Protein AF-A0A830CXT1-F1 (afdb_monomer_lite)

Organism: NCBI:txid374723

InterPro domains:
  IPR006045 Cupin 1 [PF00190] (1-70)
  IPR011051 RmlC-like cupin domain superfamily [SSF51182] (2-86)
  IPR014710 RmlC-like jelly roll fold [G3DSA:2.60.120.10] (1-92)
  IPR050253 Seed Storage and Functional Proteins [PTHR31189] (2-88)

Secondary structure (DSSP, 8-state):
------TT------TT--------SSS--------S--S-----BSSSTTBHHHHS-SHHHHHHHTS-HHHHHHHHHT---SSS---TTTSPPP----------------------

pLDDT: mean 80.32, std 21.46, range [29.56, 97.88]

Foldseek 3Di:
DDDDDDPPDDDDDDPPRDDDDADAPVDDDDDDDDDPDPDDDDDAACAEPRHVLVVVQDDVVCVVVVHDSVVSCCVRVVHHHHDDGDCPVPHDDDDPDDPDDDPDDDDDDDDPPDDD

Radius of gyration: 18.98 Å; chains: 1; bounding box: 41×32×54 Å

Structure (mmCIF, N/CA/C/O backbone):
data_AF-A0A830CXT1-F1
#
_entry.id   AF-A0A830CXT1-F1
#
loop_
_atom_site.group_PDB
_atom_site.id
_atom_site.type_symbol
_atom_site.label_atom_id
_atom_site.label_alt_id
_atom_site.label_comp_id
_atom_site.label_asym_id
_atom_site.label_entity_id
_atom_site.label_seq_id
_atom_site.pdbx_PDB_ins_code
_atom_site.Cartn_x
_atom_site.Cartn_y
_atom_site.Cartn_z
_atom_site.occupancy
_atom_site.B_iso_or_equiv
_atom_site.auth_seq_id
_atom_site.auth_comp_id
_atom_site.auth_asym_id
_atom_site.auth_atom_id
_atom_site.pdbx_PDB_model_num
ATOM 1 N N . MET A 1 1 ? 0.409 -15.448 -4.219 1.00 65.00 1 MET A N 1
ATOM 2 C CA . MET A 1 1 ? 1.293 -15.858 -5.330 1.00 65.00 1 MET A CA 1
ATOM 3 C C . MET A 1 1 ? 2.288 -14.736 -5.515 1.00 65.00 1 MET A C 1
ATOM 5 O O . MET A 1 1 ? 1.851 -13.595 -5.573 1.00 65.00 1 MET A O 1
ATOM 9 N N . ASN A 1 2 ? 3.579 -15.049 -5.545 1.00 83.94 2 ASN A N 1
ATOM 10 C CA . ASN A 1 2 ? 4.638 -14.057 -5.713 1.00 83.94 2 ASN A CA 1
ATOM 11 C C . ASN A 1 2 ? 5.343 -14.360 -7.034 1.00 83.94 2 ASN A C 1
ATOM 13 O O . ASN A 1 2 ? 5.578 -15.530 -7.332 1.00 83.94 2 ASN A O 1
ATOM 17 N N . ALA A 1 3 ? 5.661 -13.325 -7.803 1.00 88.06 3 ALA A N 1
ATOM 18 C CA . ALA A 1 3 ? 6.407 -13.447 -9.046 1.00 88.06 3 ALA A CA 1
ATOM 19 C C . ALA A 1 3 ? 7.535 -12.417 -9.047 1.00 88.06 3 ALA A C 1
ATOM 21 O O . ALA A 1 3 ? 7.324 -11.262 -8.674 1.00 88.06 3 ALA A O 1
ATOM 22 N N . LYS A 1 4 ? 8.728 -12.850 -9.454 1.00 90.19 4 LYS A N 1
ATOM 23 C CA . LYS A 1 4 ? 9.808 -11.943 -9.836 1.00 90.19 4 LYS A CA 1
ATOM 24 C C . LYS A 1 4 ? 9.599 -11.613 -11.307 1.00 90.19 4 LYS A C 1
ATOM 26 O O . LYS A 1 4 ? 9.319 -12.522 -12.076 1.00 90.19 4 LYS A O 1
ATOM 31 N N . VAL A 1 5 ? 9.692 -10.334 -11.650 1.00 90.56 5 VAL A N 1
ATOM 32 C CA . VAL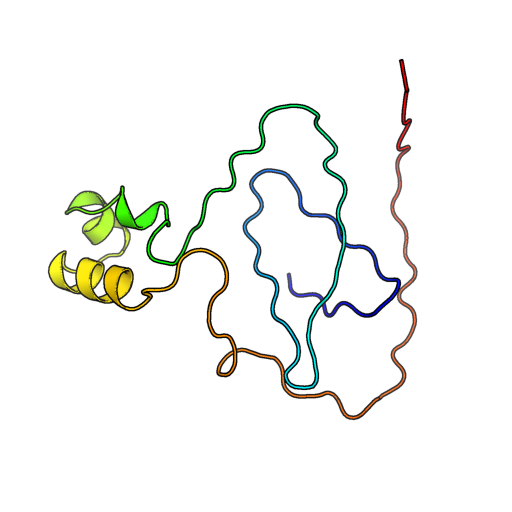 A 1 5 ? 9.500 -9.853 -13.019 1.00 90.56 5 VAL A CA 1
ATOM 33 C C . VAL A 1 5 ? 10.796 -9.211 -13.490 1.00 90.56 5 VAL A C 1
ATOM 35 O O . VAL A 1 5 ? 11.387 -8.412 -12.759 1.00 90.56 5 VAL A O 1
ATOM 38 N N . THR A 1 6 ? 11.236 -9.561 -14.692 1.00 91.31 6 THR A N 1
ATOM 39 C CA . THR A 1 6 ? 12.378 -8.940 -15.377 1.00 91.31 6 THR A CA 1
ATOM 40 C C . THR A 1 6 ? 11.952 -8.258 -16.675 1.00 91.31 6 THR A C 1
ATOM 42 O O . THR A 1 6 ? 10.820 -8.403 -17.132 1.00 91.31 6 THR A O 1
ATOM 45 N N . GLU A 1 7 ? 12.860 -7.493 -17.278 1.00 93.06 7 GLU A N 1
ATOM 46 C CA . GLU A 1 7 ? 12.616 -6.845 -18.567 1.00 93.06 7 GLU A CA 1
ATOM 47 C C . GLU A 1 7 ? 12.147 -7.856 -19.630 1.00 93.06 7 GLU A C 1
ATOM 49 O O . GLU A 1 7 ? 12.695 -8.951 -19.758 1.00 93.06 7 GLU A O 1
ATOM 54 N N . GLY A 1 8 ? 11.110 -7.482 -20.384 1.00 94.19 8 GLY A N 1
ATOM 55 C CA . GLY A 1 8 ? 10.505 -8.317 -21.426 1.00 94.19 8 GLY A CA 1
ATOM 56 C C . GLY A 1 8 ? 9.435 -9.296 -20.931 1.00 94.19 8 GLY A C 1
ATOM 57 O O . GLY A 1 8 ? 8.741 -9.891 -21.757 1.00 94.19 8 GLY A O 1
ATOM 58 N N . GLU A 1 9 ? 9.255 -9.452 -19.619 1.00 94.00 9 GLU A N 1
ATOM 59 C CA . GLU A 1 9 ? 8.192 -10.291 -19.067 1.00 94.00 9 GLU A CA 1
ATOM 60 C C . GLU A 1 9 ? 6.851 -9.555 -18.971 1.00 94.00 9 GLU A C 1
ATOM 62 O O . GLU A 1 9 ? 6.774 -8.339 -18.796 1.00 94.00 9 GLU A O 1
ATOM 67 N N . VAL A 1 10 ? 5.768 -10.328 -19.069 1.00 93.69 10 VAL A N 1
ATOM 68 C CA . VAL A 1 10 ? 4.391 -9.831 -19.013 1.00 93.69 10 VAL A CA 1
ATOM 69 C C . VAL A 1 10 ? 3.669 -10.503 -17.856 1.00 93.69 10 VAL A C 1
ATOM 71 O O . VAL A 1 10 ? 3.721 -11.721 -17.700 1.00 93.69 10 VAL A O 1
ATOM 74 N N . PHE A 1 11 ? 2.945 -9.711 -17.073 1.00 91.88 11 PHE A N 1
ATOM 75 C CA . PHE A 1 11 ? 2.059 -10.198 -16.022 1.00 91.88 11 PHE A CA 1
ATOM 76 C C . PHE A 1 11 ? 0.660 -9.612 -16.205 1.00 91.88 11 PHE A C 1
ATOM 78 O O . PHE A 1 11 ? 0.479 -8.527 -16.759 1.00 91.88 11 PHE A O 1
ATOM 85 N N . TRP A 1 12 ? -0.345 -10.344 -15.732 1.00 91.19 12 TRP A N 1
ATOM 86 C CA . TRP A 1 12 ? -1.744 -9.944 -15.807 1.00 91.19 12 TRP A CA 1
ATOM 87 C C . TRP A 1 12 ? -2.346 -9.864 -14.409 1.00 91.19 12 TRP A C 1
ATOM 89 O O . TRP A 1 12 ? -2.148 -10.752 -13.581 1.00 91.19 12 TRP A O 1
ATOM 99 N N . ILE A 1 13 ? -3.092 -8.791 -14.160 1.00 90.31 13 ILE A N 1
ATOM 100 C CA . ILE A 1 13 ? -3.792 -8.555 -12.901 1.00 90.31 13 ILE A CA 1
ATOM 101 C C . ILE A 1 13 ? -5.297 -8.627 -13.175 1.00 90.31 13 ILE A C 1
ATOM 103 O O . ILE A 1 13 ? -5.836 -7.759 -13.872 1.00 90.31 13 ILE A O 1
ATOM 107 N N . PRO A 1 14 ? -5.999 -9.638 -12.637 1.00 89.31 14 PRO A N 1
ATOM 108 C CA . PRO A 1 14 ? -7.446 -9.720 -12.749 1.00 89.31 14 PRO A CA 1
ATOM 109 C C . PRO A 1 14 ? -8.152 -8.570 -12.022 1.00 89.31 14 PRO A C 1
ATOM 111 O O . PRO A 1 14 ? -7.649 -7.990 -11.057 1.00 89.31 14 PRO A O 1
ATOM 114 N N . ARG A 1 15 ? -9.381 -8.266 -12.449 1.00 87.44 15 ARG A N 1
ATOM 115 C CA . ARG A 1 15 ? -10.227 -7.274 -11.775 1.00 87.44 15 ARG A CA 1
ATOM 116 C C . ARG A 1 15 ? -10.470 -7.687 -10.317 1.00 87.44 15 ARG A C 1
ATOM 118 O O . ARG A 1 15 ? -10.818 -8.832 -10.056 1.00 87.44 15 ARG A O 1
ATOM 125 N N . TYR A 1 16 ? -10.343 -6.725 -9.400 1.00 88.31 16 TYR A N 1
ATOM 126 C CA . TYR A 1 16 ? -10.493 -6.909 -7.947 1.00 88.31 16 TYR A CA 1
ATOM 127 C C . TYR A 1 16 ? -9.474 -7.849 -7.295 1.00 88.31 16 TYR A C 1
ATOM 129 O O . TYR A 1 16 ? -9.675 -8.280 -6.163 1.00 88.31 16 TYR A O 1
ATOM 137 N N . PHE A 1 17 ? -8.362 -8.131 -7.973 1.00 91.38 17 PHE A N 1
ATOM 138 C CA . PHE A 1 17 ? -7.254 -8.852 -7.371 1.00 91.38 17 PHE A CA 1
ATOM 139 C C . PHE A 1 17 ? -6.308 -7.865 -6.667 1.00 91.38 17 PHE A C 1
ATOM 141 O O . PHE A 1 17 ? -5.741 -7.004 -7.343 1.00 91.38 17 PHE A O 1
ATOM 148 N N . PRO A 1 18 ? -6.131 -7.936 -5.335 1.00 93.38 18 PRO A N 1
ATOM 149 C CA . PRO A 1 18 ? -5.189 -7.072 -4.637 1.00 93.38 18 PRO A CA 1
ATOM 150 C C . PRO A 1 18 ? -3.753 -7.472 -4.985 1.00 93.38 18 PRO A C 1
ATOM 152 O O . PRO A 1 18 ? -3.397 -8.649 -4.967 1.00 93.38 18 PRO A O 1
ATOM 155 N N . PHE A 1 19 ? -2.916 -6.486 -5.285 1.00 92.69 19 PHE A N 1
ATOM 156 C CA . PHE A 1 19 ? -1.513 -6.698 -5.623 1.00 92.69 19 PHE A CA 1
ATOM 157 C C . PHE A 1 19 ? -0.667 -5.517 -5.144 1.00 92.69 19 PHE A C 1
ATOM 159 O O . PHE A 1 19 ? -1.179 -4.426 -4.892 1.00 92.69 19 PHE A O 1
ATOM 166 N N . CYS A 1 20 ? 0.639 -5.736 -5.039 1.00 92.44 20 CYS A N 1
ATOM 167 C CA . CYS A 1 20 ? 1.631 -4.683 -4.884 1.00 92.44 20 CYS A CA 1
ATOM 168 C C . CYS A 1 20 ? 2.811 -4.970 -5.814 1.00 92.44 20 CYS A C 1
ATOM 170 O O . CYS A 1 20 ? 3.080 -6.118 -6.168 1.00 92.44 20 CYS A O 1
ATOM 172 N N . GLN A 1 21 ? 3.494 -3.912 -6.232 1.00 92.19 21 GLN A N 1
ATOM 173 C CA . GLN A 1 21 ? 4.686 -3.992 -7.067 1.00 92.19 21 GLN A CA 1
ATOM 174 C C . GLN A 1 21 ? 5.831 -3.380 -6.277 1.00 92.19 21 GLN A C 1
ATOM 176 O O . GLN A 1 21 ? 5.708 -2.269 -5.761 1.00 92.19 21 GLN A O 1
ATOM 181 N N . ILE A 1 22 ? 6.923 -4.125 -6.141 1.00 92.75 22 ILE A N 1
ATOM 182 C CA . ILE A 1 22 ? 8.059 -3.731 -5.316 1.00 92.75 22 ILE A CA 1
ATOM 183 C C . ILE A 1 22 ? 9.278 -3.647 -6.221 1.00 92.75 22 ILE A C 1
ATOM 185 O O . ILE A 1 22 ? 9.676 -4.643 -6.823 1.00 92.75 22 ILE A O 1
ATOM 189 N N . ALA A 1 23 ? 9.859 -2.453 -6.317 1.00 91.38 23 ALA A N 1
ATOM 190 C CA . ALA A 1 23 ? 11.104 -2.256 -7.042 1.00 91.38 23 ALA A CA 1
ATOM 191 C C . ALA A 1 23 ? 12.276 -2.945 -6.327 1.00 91.38 23 ALA A C 1
ATOM 193 O O . ALA A 1 23 ? 12.309 -3.032 -5.095 1.00 91.38 23 ALA A O 1
ATOM 194 N N . SER A 1 24 ? 13.249 -3.405 -7.117 1.00 89.75 24 SER A N 1
ATOM 195 C CA . SER A 1 24 ? 14.539 -3.876 -6.602 1.00 89.75 24 SER A CA 1
ATOM 196 C C . SER A 1 24 ? 15.283 -2.760 -5.863 1.00 89.75 24 SER A C 1
ATOM 198 O O . SER A 1 24 ? 15.011 -1.576 -6.071 1.00 89.75 24 SER A O 1
ATOM 200 N N . ARG A 1 25 ? 16.281 -3.116 -5.049 1.00 87.12 25 ARG A N 1
ATOM 201 C CA . ARG A 1 25 ? 17.174 -2.115 -4.441 1.00 87.12 25 ARG A CA 1
ATOM 202 C C . ARG A 1 25 ? 18.199 -1.558 -5.429 1.00 87.12 25 ARG A C 1
ATOM 204 O O . ARG A 1 25 ? 18.745 -0.485 -5.193 1.00 87.12 25 ARG A O 1
ATOM 211 N N . THR A 1 26 ? 18.445 -2.272 -6.525 1.00 85.94 26 THR A N 1
ATOM 212 C CA . THR A 1 26 ? 19.470 -1.942 -7.523 1.00 85.94 26 THR A CA 1
ATOM 213 C C . THR A 1 26 ? 19.036 -0.902 -8.549 1.00 85.94 26 THR A C 1
ATOM 215 O O . THR A 1 26 ? 19.885 -0.371 -9.261 1.00 85.94 26 THR A O 1
ATOM 218 N N . GLY A 1 27 ? 17.741 -0.599 -8.651 1.00 86.44 27 GLY A N 1
ATOM 219 C CA . GLY A 1 27 ? 17.253 0.355 -9.639 1.00 86.44 27 GLY A CA 1
ATOM 220 C C . GLY A 1 27 ? 15.733 0.512 -9.666 1.00 86.44 27 GLY A C 1
ATOM 221 O O . GLY A 1 27 ? 15.016 -0.253 -9.008 1.00 86.44 27 GLY A O 1
ATOM 222 N N . PRO A 1 28 ? 15.240 1.510 -10.423 1.00 89.62 28 PRO A N 1
ATOM 223 C CA . PRO A 1 28 ? 13.813 1.743 -10.602 1.00 89.62 28 PRO A CA 1
ATOM 224 C C . PRO A 1 28 ? 13.139 0.560 -11.307 1.00 89.62 28 PRO A C 1
ATOM 226 O O . PRO A 1 28 ? 13.759 -0.160 -12.086 1.00 89.62 28 PRO A O 1
ATOM 229 N N . PHE A 1 29 ? 11.848 0.371 -11.032 1.00 90.69 29 PHE A N 1
ATOM 230 C CA . PHE A 1 29 ? 11.014 -0.604 -11.729 1.00 90.69 29 PHE A CA 1
ATOM 231 C C . PHE A 1 29 ? 10.104 0.119 -12.721 1.00 90.69 29 PHE A C 1
ATOM 233 O O . PHE A 1 29 ? 9.160 0.801 -12.320 1.00 90.69 29 PHE A O 1
ATOM 240 N N . GLU A 1 30 ? 10.410 -0.020 -14.008 1.00 93.06 30 GLU A N 1
ATOM 241 C CA . GLU A 1 30 ? 9.703 0.641 -15.103 1.00 93.06 30 GLU A CA 1
ATOM 242 C C . GLU A 1 30 ? 8.840 -0.365 -15.865 1.00 93.06 30 GLU A C 1
ATOM 244 O O . GLU A 1 30 ? 9.291 -1.451 -16.228 1.00 93.06 30 GLU A O 1
ATOM 249 N N . PHE A 1 31 ? 7.579 -0.010 -16.104 1.00 93.44 31 PHE A N 1
ATOM 250 C CA . PHE A 1 31 ? 6.649 -0.824 -16.875 1.00 93.44 31 PHE A CA 1
ATOM 251 C C . PHE A 1 31 ? 5.589 0.056 -17.540 1.00 93.44 31 PHE A C 1
ATOM 253 O O . PHE A 1 31 ? 5.334 1.188 -17.126 1.00 93.44 31 PHE A O 1
ATOM 260 N N . PHE A 1 32 ? 4.927 -0.495 -18.551 1.00 94.06 32 PHE A N 1
ATOM 261 C CA . PHE A 1 32 ? 3.711 0.059 -19.132 1.00 94.06 32 PHE A CA 1
ATOM 262 C C . PHE A 1 32 ? 2.635 -1.023 -19.140 1.00 94.06 32 PHE A C 1
ATOM 264 O O . PHE A 1 32 ? 2.931 -2.217 -19.111 1.00 94.06 32 PHE A O 1
ATOM 271 N N . GLY A 1 33 ? 1.373 -0.612 -19.133 1.00 90.44 33 GLY A N 1
ATOM 272 C CA . GLY A 1 33 ? 0.254 -1.537 -19.032 1.00 90.44 33 GLY A CA 1
ATOM 273 C C . GLY A 1 33 ? -0.877 -1.157 -19.965 1.00 90.44 33 GLY A C 1
ATOM 274 O O . GLY A 1 33 ? -1.090 0.016 -20.271 1.00 90.44 33 GLY A O 1
ATOM 275 N N . PHE A 1 34 ? -1.633 -2.169 -20.368 1.00 90.19 34 PHE A N 1
ATOM 276 C CA . PHE A 1 34 ? -2.885 -2.007 -21.091 1.00 90.19 34 PHE A CA 1
ATOM 277 C C . PHE A 1 34 ? -4.041 -2.364 -20.165 1.00 90.19 34 PHE A C 1
ATOM 279 O O . PHE A 1 34 ? -3.956 -3.303 -19.374 1.00 90.19 34 PHE A O 1
ATOM 286 N N . THR A 1 35 ? -5.141 -1.625 -20.275 1.00 86.50 35 THR A N 1
ATOM 287 C CA . THR A 1 35 ? -6.392 -1.989 -19.606 1.00 86.50 35 THR A CA 1
ATOM 288 C C . THR A 1 35 ? -7.324 -2.620 -20.632 1.00 86.50 35 THR A C 1
ATOM 290 O O . THR A 1 35 ? 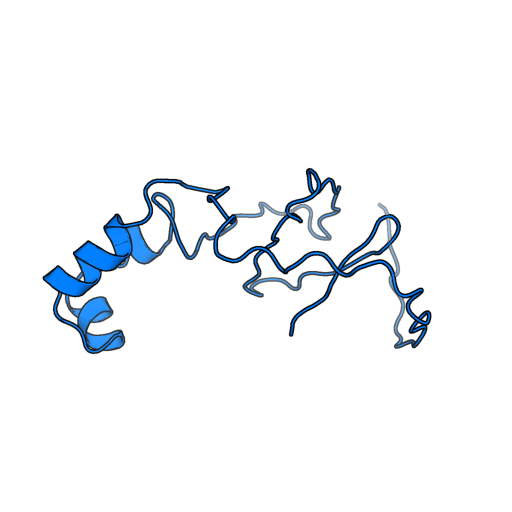-7.493 -2.098 -21.728 1.00 86.50 35 THR A O 1
ATOM 293 N N . THR A 1 36 ? -7.924 -3.761 -20.294 1.00 83.62 36 THR A N 1
ATOM 294 C CA . THR A 1 36 ? -8.816 -4.507 -21.202 1.00 83.62 36 THR A CA 1
ATOM 295 C C . THR A 1 36 ? -10.238 -3.937 -21.259 1.00 83.62 36 THR A C 1
ATOM 297 O O . THR A 1 36 ? -11.094 -4.465 -21.959 1.00 83.62 36 THR A O 1
ATOM 300 N N . SER A 1 37 ? -10.522 -2.866 -20.514 1.00 76.06 37 SER A N 1
ATOM 301 C CA . SER A 1 37 ? -11.827 -2.209 -20.462 1.00 76.06 37 SER A CA 1
ATOM 302 C C . SER A 1 37 ? -11.653 -0.703 -20.612 1.00 76.06 37 SER A C 1
ATOM 304 O O . SER A 1 37 ? -10.959 -0.089 -19.810 1.00 76.06 37 SER A O 1
ATOM 306 N N . ALA A 1 38 ? -12.391 -0.102 -21.548 1.00 66.31 38 ALA A N 1
ATOM 307 C CA . ALA A 1 38 ? -12.462 1.350 -21.735 1.00 66.31 38 ALA A CA 1
ATOM 308 C C . ALA A 1 38 ? -13.312 2.079 -20.669 1.00 66.31 38 ALA A C 1
ATOM 310 O O . ALA A 1 38 ? -13.465 3.298 -20.709 1.00 66.31 38 ALA A O 1
ATOM 311 N N . ARG A 1 39 ? -13.914 1.349 -19.718 1.00 76.88 39 ARG A N 1
ATOM 312 C CA . ARG A 1 39 ? -14.684 1.950 -18.616 1.00 76.88 39 ARG A CA 1
ATOM 313 C C . ARG A 1 39 ? -13.762 2.576 -17.573 1.00 76.88 39 ARG A C 1
ATOM 315 O O . ARG A 1 39 ? -12.650 2.107 -17.359 1.00 76.88 39 ARG A O 1
ATOM 322 N N . ASN A 1 40 ? -14.293 3.563 -16.850 1.00 78.19 40 ASN A N 1
ATOM 323 C CA . ASN A 1 40 ? -13.602 4.226 -15.746 1.00 78.19 40 ASN A CA 1
ATOM 324 C C . ASN A 1 40 ? -13.040 3.218 -14.735 1.00 78.19 40 ASN A C 1
ATOM 326 O O . ASN A 1 40 ? -13.787 2.601 -13.970 1.00 78.19 40 ASN A O 1
ATOM 330 N N . ASN A 1 41 ? -11.715 3.098 -14.714 1.00 80.94 41 ASN A N 1
ATOM 331 C CA . ASN A 1 41 ? -10.995 2.361 -13.692 1.00 80.94 41 ASN A CA 1
ATOM 332 C C . ASN A 1 41 ? -10.871 3.239 -12.439 1.00 80.94 41 ASN A C 1
ATOM 334 O O . ASN A 1 41 ? -10.404 4.374 -12.514 1.00 80.94 41 ASN A O 1
ATOM 338 N N . ARG A 1 42 ? -11.316 2.728 -11.290 1.00 86.06 42 ARG A N 1
ATOM 339 C CA . ARG A 1 42 ? -11.246 3.417 -9.994 1.00 86.06 42 ARG A CA 1
ATOM 340 C C . ARG A 1 42 ? -10.402 2.564 -9.049 1.00 86.06 42 ARG A C 1
ATOM 342 O O . ARG A 1 42 ? -10.975 1.712 -8.367 1.00 86.06 42 ARG A O 1
ATOM 349 N N . PRO A 1 43 ? -9.065 2.716 -9.054 1.00 88.44 43 PRO A N 1
ATOM 350 C CA . PRO A 1 43 ? -8.209 1.929 -8.179 1.00 88.44 43 PRO A CA 1
ATOM 351 C C . PRO A 1 43 ? -8.573 2.191 -6.716 1.00 88.44 43 PRO A C 1
ATOM 353 O O . PRO A 1 43 ? -8.827 3.326 -6.318 1.00 88.44 43 PRO A O 1
ATOM 356 N N . GLN A 1 44 ? -8.619 1.119 -5.930 1.00 92.75 44 GLN A N 1
ATOM 357 C CA . GLN A 1 44 ? -8.865 1.167 -4.495 1.00 92.75 44 GLN A CA 1
ATOM 358 C C . GLN A 1 44 ? -7.569 0.809 -3.780 1.00 92.75 44 GLN A C 1
ATOM 360 O O . GLN 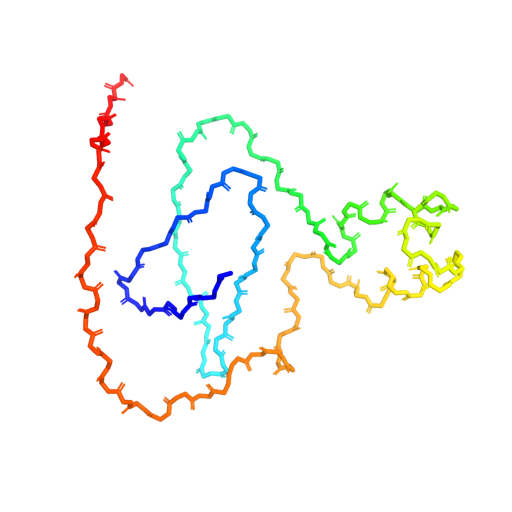A 1 44 ? -7.039 -0.286 -3.964 1.00 92.75 44 GLN A O 1
ATOM 365 N N . PHE A 1 45 ? -7.056 1.736 -2.977 1.00 94.69 45 PHE A N 1
ATOM 366 C CA . PHE A 1 45 ? -5.852 1.503 -2.191 1.00 94.69 45 PHE A CA 1
ATOM 367 C C . PHE A 1 45 ? -6.218 0.860 -0.855 1.00 94.69 45 PHE A C 1
ATOM 369 O O . PHE A 1 45 ? -7.184 1.258 -0.204 1.00 94.69 45 PHE A O 1
ATOM 376 N N . LEU A 1 46 ? -5.444 -0.144 -0.445 1.00 94.06 46 LEU A N 1
ATOM 377 C CA . LEU A 1 46 ? -5.650 -0.865 0.817 1.00 94.06 46 LEU A CA 1
ATOM 378 C C . LEU A 1 46 ? -4.750 -0.357 1.949 1.00 94.06 46 LEU A C 1
ATOM 380 O O . LEU A 1 46 ? -4.923 -0.756 3.092 1.00 94.06 46 LEU A O 1
ATOM 384 N N . VAL A 1 47 ? -3.795 0.519 1.641 1.00 94.12 47 VAL A N 1
ATOM 385 C CA . VAL A 1 47 ? -2.836 1.089 2.591 1.00 94.12 47 VAL A CA 1
ATOM 386 C C . VAL A 1 47 ? -2.475 2.516 2.168 1.00 94.12 47 VAL A C 1
ATOM 388 O O . VAL A 1 47 ? -2.605 2.858 0.992 1.00 94.12 47 VAL A O 1
ATOM 391 N N . GLY A 1 48 ? -2.065 3.345 3.127 1.00 94.62 48 GLY A N 1
ATOM 392 C CA . GLY A 1 48 ? -1.707 4.744 2.910 1.00 94.62 48 GLY A CA 1
ATOM 393 C C . GLY A 1 48 ? -2.836 5.732 3.184 1.00 94.62 48 GLY A C 1
ATOM 394 O O . GLY A 1 48 ? -3.981 5.354 3.459 1.00 94.62 48 GLY A O 1
ATOM 395 N N . ALA A 1 49 ? -2.509 7.020 3.095 1.00 94.25 49 ALA A N 1
ATOM 396 C CA . ALA A 1 49 ? -3.408 8.116 3.465 1.00 94.25 49 ALA A CA 1
ATOM 397 C C . ALA A 1 49 ? -4.646 8.261 2.551 1.00 94.25 49 ALA A C 1
ATOM 399 O O . ALA A 1 49 ? -5.601 8.932 2.925 1.00 94.25 49 ALA A O 1
ATOM 400 N N . ASN A 1 50 ? -4.665 7.607 1.381 1.00 93.50 50 ASN A N 1
ATOM 401 C CA . ASN A 1 50 ? -5.826 7.547 0.476 1.00 93.50 50 ASN A CA 1
ATOM 402 C C . ASN A 1 50 ? -6.445 6.134 0.394 1.00 93.50 50 ASN A C 1
ATOM 404 O O . ASN A 1 50 ? -7.067 5.769 -0.606 1.00 93.50 50 ASN A O 1
ATOM 408 N N . SER A 1 51 ? -6.212 5.292 1.404 1.00 94.81 51 SER A N 1
ATOM 409 C CA . SER A 1 51 ? -6.759 3.934 1.433 1.00 94.81 51 SER A CA 1
ATOM 410 C C . SER A 1 51 ? -8.229 3.889 1.835 1.00 94.81 51 SER A C 1
ATOM 412 O O . SER A 1 51 ? -8.720 4.758 2.549 1.00 94.81 51 SER A O 1
ATOM 414 N N . LEU A 1 52 ? -8.927 2.818 1.453 1.00 94.31 52 LEU A N 1
ATOM 415 C CA . LEU A 1 52 ? -10.285 2.542 1.938 1.00 94.31 52 LEU A CA 1
ATOM 416 C C . LEU A 1 52 ? -10.348 2.396 3.464 1.00 94.31 52 LEU A C 1
ATOM 418 O O . LEU A 1 52 ? -11.382 2.657 4.067 1.00 94.31 52 LEU A O 1
ATOM 422 N N . LEU A 1 53 ? -9.244 2.020 4.111 1.00 93.62 53 LEU A N 1
ATOM 423 C CA . LEU A 1 53 ? -9.193 1.909 5.569 1.00 93.62 53 LEU A CA 1
ATOM 424 C C . LEU A 1 53 ? -9.406 3.266 6.250 1.00 93.62 53 LEU A C 1
ATOM 426 O O . LEU A 1 53 ? -10.004 3.322 7.318 1.00 93.62 53 LEU A O 1
ATOM 430 N N . GLN A 1 54 ? -8.993 4.359 5.602 1.00 94.75 54 GLN A N 1
ATOM 431 C CA . GLN A 1 54 ? -9.218 5.722 6.086 1.00 94.75 54 GLN A CA 1
ATOM 432 C C . GLN A 1 54 ? -10.709 6.084 6.135 1.00 94.75 54 GLN A C 1
ATOM 434 O O . GLN A 1 54 ? -11.127 6.831 7.017 1.00 94.75 54 GLN A O 1
ATOM 439 N N . THR A 1 55 ? -11.515 5.550 5.211 1.00 93.38 55 THR A N 1
ATOM 440 C CA . THR A 1 55 ? -12.964 5.804 5.147 1.00 93.38 55 THR A CA 1
ATOM 441 C C . THR A 1 55 ? -13.784 4.789 5.937 1.00 93.38 55 THR A C 1
ATOM 443 O O . THR A 1 55 ? -14.911 5.085 6.318 1.00 93.38 55 THR A O 1
ATOM 446 N N . MET A 1 56 ? -13.222 3.610 6.203 1.00 92.00 56 MET A N 1
ATOM 447 C CA . MET A 1 56 ? -13.846 2.527 6.965 1.00 92.00 56 MET A CA 1
ATOM 448 C C . MET A 1 56 ? -13.445 2.527 8.448 1.00 92.00 56 MET A C 1
ATOM 450 O O . MET A 1 56 ? -13.486 1.486 9.094 1.00 92.00 56 MET A O 1
ATOM 454 N N . ARG A 1 57 ? -13.014 3.664 9.000 1.00 90.31 57 ARG A N 1
ATOM 455 C CA . ARG A 1 57 ? -12.695 3.772 10.432 1.00 90.31 57 ARG A CA 1
ATOM 456 C C . ARG A 1 57 ? -13.939 3.554 11.294 1.00 90.31 57 ARG A C 1
ATOM 458 O O . ARG A 1 57 ? -15.056 3.806 10.850 1.00 90.31 57 ARG A O 1
ATOM 465 N N . GLY A 1 58 ? -13.714 3.151 12.542 1.00 92.94 58 GLY A N 1
ATOM 466 C CA . GLY A 1 58 ? -14.755 3.051 13.560 1.00 92.94 58 GLY A CA 1
ATOM 467 C C . GLY A 1 58 ? -14.767 1.715 14.306 1.00 92.94 58 GLY A C 1
ATOM 468 O O . GLY A 1 58 ? -13.940 0.831 14.032 1.00 92.94 58 GLY A O 1
ATOM 469 N N . PRO A 1 59 ? -15.715 1.561 15.242 1.00 96.38 59 PRO A N 1
ATOM 470 C CA . PRO A 1 59 ? -15.813 0.397 16.115 1.00 96.38 59 PRO A CA 1
ATOM 471 C C . PRO A 1 59 ? -16.070 -0.902 15.349 1.00 96.38 59 PRO A C 1
ATOM 473 O O . PRO A 1 59 ? -15.556 -1.948 15.741 1.00 96.38 59 PRO A O 1
ATOM 476 N N . GLU A 1 60 ? -16.803 -0.865 14.235 1.00 96.00 60 GLU A N 1
ATOM 477 C CA . GLU A 1 60 ? -17.103 -2.049 13.423 1.00 96.00 60 GLU A CA 1
ATOM 478 C C . GLU A 1 60 ? -15.834 -2.624 12.791 1.00 96.00 60 GLU A C 1
ATOM 480 O O . GLU A 1 60 ? -15.606 -3.834 12.813 1.00 96.00 60 GLU A O 1
ATOM 485 N N . MET A 1 61 ? -14.982 -1.748 12.259 1.00 95.50 61 MET A N 1
ATOM 486 C CA . MET A 1 61 ? -13.712 -2.149 11.666 1.00 95.50 61 MET A CA 1
ATOM 487 C C . MET A 1 61 ? -12.728 -2.600 12.743 1.00 95.50 61 MET A C 1
ATOM 489 O O . MET A 1 61 ? -12.047 -3.608 12.569 1.00 95.50 61 MET A O 1
ATOM 493 N N . ALA A 1 62 ? -12.693 -1.913 13.889 1.00 97.12 62 ALA A N 1
ATOM 494 C CA . ALA A 1 62 ? -11.857 -2.311 15.019 1.00 97.12 62 ALA A CA 1
ATOM 495 C C . ALA A 1 62 ? -12.249 -3.707 15.533 1.00 97.12 62 ALA A C 1
ATOM 497 O O . ALA A 1 62 ? -11.385 -4.568 15.710 1.00 97.12 62 ALA A O 1
ATOM 498 N N . ALA A 1 63 ? -13.553 -3.973 15.649 1.00 97.38 63 ALA A N 1
ATOM 499 C CA . ALA A 1 63 ? -14.090 -5.282 16.002 1.00 97.38 63 ALA A CA 1
ATOM 500 C C . ALA A 1 63 ? -13.753 -6.356 14.956 1.00 97.38 63 ALA A C 1
ATOM 502 O O . ALA A 1 63 ? -13.368 -7.463 15.333 1.00 97.38 63 ALA A O 1
ATOM 503 N N . ALA A 1 64 ? -13.826 -6.037 13.658 1.00 96.06 64 ALA A N 1
ATOM 504 C CA . ALA A 1 64 ? -13.457 -6.964 12.584 1.00 96.06 64 ALA A CA 1
ATOM 505 C C . ALA A 1 64 ? -11.981 -7.397 12.650 1.00 96.06 64 ALA A C 1
ATOM 507 O O . ALA A 1 64 ? -11.663 -8.545 12.339 1.00 96.06 64 ALA A O 1
ATOM 508 N N . PHE A 1 65 ? -11.090 -6.503 13.091 1.00 95.12 65 PHE A N 1
ATOM 509 C CA . PHE A 1 65 ? -9.673 -6.806 13.324 1.00 95.12 65 PHE A CA 1
ATOM 510 C C . PHE A 1 65 ? -9.364 -7.300 14.748 1.00 95.12 65 PHE A C 1
ATOM 512 O O . PHE A 1 65 ? -8.225 -7.679 15.018 1.00 95.12 65 PHE A O 1
ATOM 519 N N . GLY A 1 66 ? -10.345 -7.317 15.657 1.00 97.38 66 GLY A N 1
ATOM 520 C CA . GLY A 1 66 ? -10.161 -7.734 17.049 1.00 97.38 66 GLY A CA 1
ATOM 521 C C . GLY A 1 66 ? -9.245 -6.811 17.862 1.00 97.38 66 GLY A C 1
ATOM 522 O O . GLY A 1 66 ? -8.528 -7.283 18.743 1.00 97.38 66 GLY A O 1
ATOM 523 N N . VAL A 1 67 ? -9.235 -5.510 17.559 1.00 97.44 67 VAL A N 1
ATOM 524 C CA . VAL A 1 67 ? -8.393 -4.496 18.221 1.00 97.44 67 VAL A CA 1
ATOM 525 C C . VAL A 1 67 ? -9.241 -3.364 18.805 1.00 97.44 67 VAL A C 1
ATOM 527 O O . VAL A 1 67 ? -10.417 -3.230 18.477 1.00 97.44 67 VAL A O 1
ATOM 530 N N . SER A 1 68 ? -8.655 -2.531 19.672 1.00 97.88 68 SER A N 1
ATOM 531 C CA . SER A 1 68 ? -9.300 -1.279 20.090 1.00 97.88 68 SER A CA 1
ATOM 532 C C . SER A 1 68 ? -9.324 -0.263 18.945 1.00 97.88 68 SER A C 1
ATOM 534 O O . SER A 1 68 ? -8.477 -0.303 18.050 1.00 97.88 68 SER A O 1
ATOM 536 N N . GLU A 1 69 ? -10.264 0.682 18.990 1.00 97.62 69 GLU A N 1
ATOM 537 C CA . GLU A 1 69 ? -10.342 1.770 18.006 1.00 97.62 69 GLU A CA 1
ATOM 538 C C . GLU A 1 69 ? -9.060 2.610 17.973 1.00 97.62 69 GLU A C 1
ATOM 540 O O . GLU A 1 69 ? -8.543 2.893 16.895 1.00 97.62 69 GLU A O 1
ATOM 545 N N . ASP A 1 70 ? -8.491 2.931 19.139 1.00 97.75 70 ASP A N 1
ATOM 546 C CA . ASP A 1 70 ? -7.221 3.660 19.232 1.00 97.75 70 ASP A CA 1
ATOM 547 C C . ASP A 1 70 ? -6.094 2.907 18.524 1.00 97.75 70 ASP A C 1
ATOM 549 O O . ASP A 1 70 ? -5.355 3.485 17.727 1.00 97.75 70 ASP A O 1
ATOM 553 N N . ARG A 1 71 ? -6.009 1.586 18.735 1.00 97.62 71 ARG A N 1
ATOM 554 C CA . ARG A 1 71 ? -4.992 0.756 18.088 1.00 97.62 71 ARG A CA 1
ATOM 555 C C . ARG A 1 71 ? -5.199 0.670 16.580 1.00 97.62 71 ARG A C 1
ATOM 557 O O . ARG A 1 71 ? -4.224 0.670 15.831 1.00 97.62 71 ARG A O 1
ATOM 564 N N . LEU A 1 72 ? -6.449 0.583 16.130 1.00 97.12 72 LEU A N 1
ATOM 565 C CA . LEU A 1 72 ? -6.767 0.621 14.706 1.00 97.12 72 LEU A CA 1
ATOM 566 C C . LEU A 1 72 ? -6.319 1.953 14.091 1.00 97.12 72 LEU A C 1
ATOM 568 O O . LEU A 1 72 ? -5.661 1.949 13.051 1.00 97.12 72 LEU A O 1
ATOM 572 N N . ASN A 1 73 ? -6.636 3.073 14.744 1.00 96.00 73 ASN A N 1
ATOM 573 C CA . ASN A 1 73 ? -6.263 4.405 14.277 1.00 96.00 73 ASN A CA 1
ATOM 574 C C . ASN A 1 73 ? -4.740 4.559 14.194 1.00 96.00 73 ASN A C 1
ATOM 576 O O . ASN A 1 73 ? -4.237 4.938 13.140 1.00 96.00 73 ASN A O 1
ATOM 580 N N . GLU A 1 74 ? -3.998 4.154 15.230 1.00 96.69 74 GLU A N 1
ATOM 581 C CA . GLU A 1 74 ? -2.527 4.139 15.212 1.00 96.69 74 GLU A CA 1
ATOM 582 C C . GLU A 1 74 ? -1.957 3.397 13.994 1.00 96.69 74 GLU A C 1
ATOM 584 O O . GLU A 1 74 ? -1.025 3.880 13.350 1.00 96.69 74 GLU A O 1
ATOM 589 N N . ILE A 1 75 ? -2.508 2.221 13.670 1.00 95.56 75 ILE A N 1
ATOM 590 C CA . ILE A 1 75 ? -2.040 1.398 12.547 1.00 95.56 75 ILE A CA 1
ATOM 591 C C . ILE A 1 75 ? -2.342 2.077 11.208 1.00 95.56 75 ILE A C 1
ATOM 593 O O . ILE A 1 75 ? -1.470 2.132 10.339 1.00 95.56 75 ILE A O 1
ATOM 597 N N . ILE A 1 76 ? -3.562 2.588 11.031 1.00 95.56 76 ILE A N 1
ATOM 598 C CA . ILE A 1 76 ? -3.982 3.239 9.783 1.00 95.56 76 ILE A CA 1
ATOM 599 C C . ILE A 1 76 ? -3.186 4.536 9.550 1.00 95.56 76 ILE A C 1
ATOM 601 O O . ILE A 1 76 ? -2.814 4.827 8.412 1.00 95.56 76 ILE A O 1
ATOM 605 N N . ASP A 1 77 ? -2.877 5.283 10.614 1.00 95.56 77 ASP A N 1
ATOM 606 C CA . ASP A 1 77 ? -2.160 6.566 10.561 1.00 95.56 77 ASP A CA 1
ATOM 607 C C . ASP A 1 77 ? -0.631 6.437 10.457 1.00 95.56 77 ASP A C 1
ATOM 609 O O . ASP A 1 77 ? 0.066 7.423 10.191 1.00 95.56 77 ASP A O 1
ATOM 613 N N . ALA A 1 78 ? -0.087 5.229 10.624 1.00 95.44 78 ALA A N 1
ATOM 614 C CA . ALA A 1 78 ? 1.353 4.988 10.553 1.00 95.44 78 ALA A CA 1
ATOM 615 C C . ALA A 1 78 ? 1.944 5.204 9.146 1.00 95.44 78 ALA A C 1
ATOM 617 O O . ALA A 1 78 ? 3.124 5.537 9.025 1.00 95.44 78 ALA A O 1
ATOM 618 N N . GLN A 1 79 ? 1.148 5.023 8.087 1.00 95.00 79 GLN A N 1
ATOM 619 C CA . GLN A 1 79 ? 1.573 5.212 6.697 1.00 95.00 79 GLN A CA 1
ATOM 620 C C . GLN A 1 79 ? 1.013 6.527 6.142 1.00 95.00 79 GLN A C 1
ATOM 622 O O . GLN A 1 79 ? -0.192 6.646 5.916 1.00 95.00 79 GLN A O 1
ATOM 627 N N . ARG A 1 80 ? 1.889 7.509 5.901 1.00 93.88 80 ARG A N 1
ATOM 628 C CA . ARG A 1 80 ? 1.493 8.879 5.518 1.00 93.88 80 ARG A CA 1
ATOM 629 C C . ARG A 1 80 ? 1.445 9.079 4.008 1.00 93.88 80 ARG A C 1
ATOM 631 O O . ARG A 1 80 ? 0.734 9.954 3.517 1.00 93.88 80 ARG A O 1
ATOM 638 N N . GLU A 1 81 ? 2.188 8.269 3.273 1.00 94.94 81 GLU A N 1
ATOM 639 C CA . GLU A 1 81 ? 2.224 8.258 1.825 1.00 94.94 81 GLU A CA 1
ATOM 640 C C . GLU A 1 81 ? 0.929 7.645 1.263 1.00 94.94 81 GLU A C 1
ATOM 642 O O . GLU A 1 81 ? 0.194 6.927 1.944 1.00 94.94 81 GLU A O 1
ATOM 647 N N . THR A 1 82 ? 0.594 7.976 0.015 1.00 92.31 82 THR A N 1
ATOM 648 C CA . THR A 1 82 ? -0.718 7.654 -0.570 1.00 92.31 82 THR A CA 1
ATOM 649 C C . THR A 1 82 ? -0.677 6.458 -1.516 1.00 92.31 82 THR A C 1
ATOM 651 O O . THR A 1 82 ? -1.362 5.474 -1.273 1.00 92.31 82 THR A O 1
ATOM 654 N N . THR A 1 83 ? 0.076 6.554 -2.617 1.00 89.31 83 THR A N 1
ATOM 655 C CA . THR A 1 83 ? 0.059 5.570 -3.722 1.00 89.31 83 THR A CA 1
ATOM 656 C C . THR A 1 83 ? 1.365 4.788 -3.832 1.00 89.31 83 THR A C 1
ATOM 658 O O . THR A 1 83 ? 1.343 3.564 -3.909 1.00 89.31 83 THR A O 1
ATOM 661 N N . ILE A 1 84 ? 2.505 5.483 -3.837 1.00 92.50 84 ILE A N 1
ATOM 662 C CA . ILE A 1 84 ? 3.838 4.872 -3.890 1.00 92.50 84 ILE A CA 1
ATOM 663 C C . ILE A 1 84 ? 4.444 5.001 -2.499 1.00 92.50 84 ILE A C 1
ATOM 665 O O . ILE A 1 84 ? 4.556 6.111 -1.981 1.00 92.50 84 ILE A O 1
ATOM 669 N N . LEU A 1 85 ? 4.793 3.865 -1.896 1.00 93.19 85 LEU A N 1
ATOM 670 C CA . LEU A 1 85 ? 5.262 3.789 -0.515 1.00 93.19 85 LEU A CA 1
ATOM 671 C C . LEU A 1 85 ? 6.754 3.425 -0.464 1.00 93.19 85 LEU A C 1
ATOM 673 O O . LEU A 1 85 ? 7.228 2.685 -1.333 1.00 93.19 85 LEU A O 1
ATOM 677 N N . PRO A 1 86 ? 7.496 3.867 0.566 1.00 90.62 86 PRO A N 1
ATOM 678 C CA . PRO A 1 86 ? 8.863 3.413 0.797 1.00 90.62 86 PRO A CA 1
ATOM 679 C C . PRO A 1 86 ? 8.919 1.891 0.994 1.00 90.62 86 PRO A C 1
ATOM 681 O O . PRO A 1 86 ? 8.255 1.345 1.873 1.00 90.62 86 PRO A O 1
ATOM 684 N N . SER A 1 87 ? 9.734 1.197 0.195 1.00 86.19 87 SER A N 1
ATOM 685 C CA . SER A 1 87 ? 9.798 -0.272 0.185 1.00 86.19 87 SER A CA 1
ATOM 686 C C . SER A 1 87 ? 1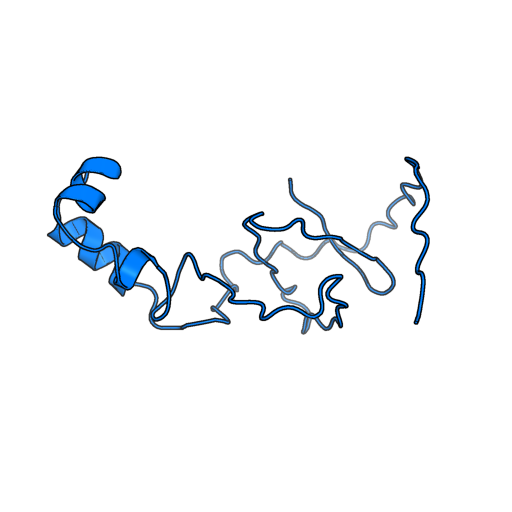1.121 -0.854 0.681 1.00 86.19 87 SER A C 1
ATOM 688 O O . SER A 1 87 ? 11.281 -2.070 0.683 1.00 86.19 87 SER A O 1
ATOM 690 N N . ALA A 1 88 ? 12.080 -0.027 1.114 1.00 75.69 88 ALA A N 1
ATOM 691 C CA . ALA A 1 88 ? 13.448 -0.473 1.400 1.00 75.69 88 ALA A CA 1
ATOM 692 C C . ALA A 1 88 ? 13.506 -1.675 2.359 1.00 75.69 88 ALA A C 1
ATOM 694 O O . ALA A 1 88 ? 14.283 -2.599 2.137 1.00 75.69 88 ALA A O 1
ATOM 695 N N . THR A 1 89 ? 12.648 -1.712 3.379 1.00 77.62 89 THR A N 1
ATOM 696 C CA . THR A 1 89 ? 12.577 -2.795 4.374 1.00 77.62 89 THR A CA 1
ATOM 697 C C . THR A 1 89 ? 11.964 -4.096 3.850 1.00 77.62 89 THR A C 1
ATOM 699 O O . THR A 1 89 ? 12.219 -5.145 4.432 1.00 77.62 89 THR A O 1
ATOM 702 N N . VAL A 1 90 ? 11.190 -4.048 2.762 1.00 80.38 90 VAL A N 1
ATOM 703 C CA . VAL A 1 90 ? 10.451 -5.192 2.190 1.00 80.38 90 VAL A CA 1
ATOM 704 C C . VAL A 1 90 ? 10.915 -5.581 0.784 1.00 80.38 90 VAL A C 1
ATOM 706 O O . VAL A 1 90 ? 10.460 -6.587 0.246 1.00 80.38 90 VAL A O 1
ATOM 709 N N . ALA A 1 91 ? 11.811 -4.796 0.181 1.00 81.88 91 ALA A N 1
ATOM 710 C CA . ALA A 1 91 ? 12.411 -5.109 -1.106 1.00 81.88 91 ALA A CA 1
ATOM 711 C C . ALA A 1 91 ? 13.186 -6.438 -1.021 1.00 81.88 91 ALA A C 1
ATOM 713 O O . ALA A 1 91 ? 13.971 -6.607 -0.078 1.00 81.88 91 ALA A O 1
ATOM 714 N N . PRO A 1 92 ? 12.981 -7.370 -1.976 1.00 72.00 92 PRO A N 1
ATOM 715 C CA . PRO A 1 92 ? 13.718 -8.625 -2.012 1.00 72.00 92 PRO A CA 1
ATOM 716 C C . PRO A 1 92 ? 15.235 -8.384 -2.011 1.00 72.00 92 PRO A C 1
ATOM 718 O O . PRO A 1 92 ? 15.686 -7.390 -2.588 1.00 72.00 92 PRO A O 1
ATOM 721 N N . PRO A 1 93 ? 16.025 -9.264 -1.371 1.00 69.88 93 PRO A N 1
ATOM 722 C CA . PRO A 1 93 ? 17.475 -9.221 -1.495 1.00 69.88 93 PRO A CA 1
ATOM 723 C C . PRO A 1 93 ? 17.885 -9.421 -2.958 1.00 69.88 93 PRO A C 1
ATOM 725 O O . PRO A 1 93 ? 17.194 -10.094 -3.723 1.00 69.88 93 PRO A O 1
ATOM 728 N N . ASP A 1 94 ? 19.014 -8.832 -3.339 1.00 64.19 94 ASP A N 1
ATOM 729 C CA . ASP A 1 94 ? 19.531 -8.967 -4.695 1.00 64.19 94 ASP A CA 1
ATOM 730 C C . ASP A 1 94 ? 19.988 -10.413 -4.926 1.00 64.19 94 ASP A C 1
ATOM 732 O O . ASP A 1 94 ? 20.881 -10.918 -4.243 1.00 64.19 94 ASP A O 1
ATOM 736 N N . ASP A 1 95 ? 19.384 -11.086 -5.904 1.00 59.81 95 ASP A N 1
ATOM 737 C CA . ASP A 1 95 ? 19.892 -12.372 -6.370 1.00 59.81 95 ASP A CA 1
ATOM 738 C C . ASP A 1 95 ? 21.186 -12.113 -7.150 1.00 59.81 95 ASP A C 1
ATOM 740 O O . ASP A 1 95 ? 21.161 -11.550 -8.248 1.00 59.81 95 ASP A O 1
ATOM 744 N N . VAL A 1 96 ? 22.327 -12.541 -6.602 1.00 47.47 96 VAL A N 1
ATOM 745 C CA . VAL A 1 96 ? 23.577 -12.678 -7.366 1.00 47.47 96 VAL A CA 1
ATOM 746 C C . VAL A 1 96 ? 23.273 -13.584 -8.556 1.00 47.47 96 VAL A C 1
ATOM 748 O O . VAL A 1 96 ? 22.962 -14.758 -8.375 1.00 47.47 96 VAL A O 1
ATOM 751 N N . ALA A 1 97 ? 23.277 -13.002 -9.756 1.00 39.81 97 ALA A N 1
ATOM 752 C CA . ALA A 1 97 ? 22.735 -13.564 -10.988 1.00 39.81 97 ALA A CA 1
ATOM 753 C C . ALA A 1 97 ? 23.011 -15.070 -11.177 1.00 39.81 97 ALA A C 1
ATOM 755 O O . ALA A 1 97 ? 24.069 -15.480 -11.651 1.00 39.81 97 ALA A O 1
ATOM 756 N N . GLY A 1 98 ? 22.009 -15.891 -10.865 1.00 38.41 98 GLY A N 1
ATOM 757 C CA . GLY A 1 98 ? 21.883 -17.260 -11.341 1.00 38.41 98 GLY A CA 1
ATOM 758 C C . GLY A 1 98 ? 20.909 -17.266 -12.510 1.00 38.41 98 GLY A C 1
ATOM 759 O O . GLY A 1 98 ? 19.724 -17.011 -12.329 1.00 38.41 98 GLY A O 1
ATOM 760 N N . ARG A 1 99 ? 21.433 -17.503 -13.713 1.00 45.78 99 ARG A N 1
ATOM 761 C CA . ARG A 1 99 ? 20.718 -17.673 -14.987 1.00 45.78 99 ARG A CA 1
ATOM 762 C C . ARG A 1 99 ? 19.507 -18.608 -14.797 1.00 45.78 99 ARG A C 1
ATOM 764 O O . ARG A 1 99 ? 19.684 -19.817 -14.717 1.00 45.78 99 ARG A O 1
ATOM 771 N N . GLY A 1 100 ? 18.311 -18.038 -14.654 1.00 36.44 100 GLY A N 1
ATOM 772 C CA . GLY A 1 100 ? 17.082 -18.771 -14.348 1.00 36.44 100 GLY A CA 1
ATOM 773 C C . GLY A 1 100 ? 16.443 -19.366 -15.598 1.00 36.44 100 GLY A C 1
ATOM 774 O O . GLY A 1 100 ? 16.262 -18.669 -16.595 1.00 36.44 100 GLY A O 1
ATOM 775 N N . ASP A 1 101 ? 16.133 -20.659 -15.529 1.00 34.91 101 ASP A N 1
ATOM 776 C CA . ASP A 1 101 ? 15.422 -21.424 -16.549 1.00 34.91 101 ASP A CA 1
ATOM 777 C C . ASP A 1 101 ? 14.104 -20.761 -16.962 1.00 34.91 101 ASP A C 1
ATOM 779 O O . ASP A 1 101 ? 13.266 -20.382 -16.142 1.00 34.91 101 ASP A O 1
ATOM 783 N N . VAL A 1 102 ? 13.917 -20.678 -18.277 1.00 39.09 102 VAL A N 1
ATOM 784 C CA . VAL A 1 102 ? 12.706 -20.199 -18.936 1.00 39.09 102 VAL A CA 1
ATOM 785 C C . VAL A 1 102 ? 11.567 -21.173 -18.633 1.00 39.09 102 VAL A C 1
ATOM 787 O O . VAL A 1 102 ? 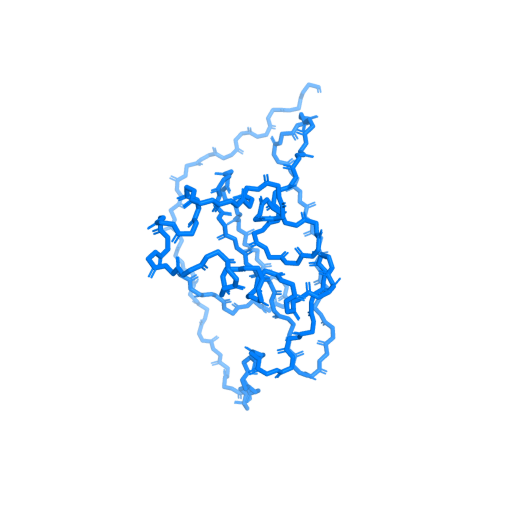11.432 -22.205 -19.294 1.00 39.09 102 VAL A O 1
ATOM 790 N N . ILE A 1 103 ? 10.700 -20.841 -17.674 1.00 40.56 103 ILE A N 1
ATOM 791 C CA . ILE A 1 103 ? 9.413 -21.529 -17.530 1.00 40.56 103 ILE A CA 1
ATOM 792 C C . ILE A 1 103 ? 8.480 -21.021 -18.635 1.00 40.56 103 ILE A C 1
ATOM 794 O O . ILE A 1 103 ? 7.696 -20.090 -18.470 1.00 40.56 103 ILE A O 1
ATOM 798 N N . ARG A 1 104 ? 8.572 -21.662 -19.802 1.00 47.12 104 ARG A N 1
ATOM 799 C CA . ARG A 1 104 ? 7.485 -21.723 -20.785 1.00 47.12 104 ARG A CA 1
ATOM 800 C C . ARG A 1 104 ? 6.542 -22.846 -20.364 1.00 47.12 104 ARG A C 1
ATOM 802 O O . ARG A 1 104 ? 6.974 -23.988 -20.392 1.00 47.12 104 ARG A O 1
ATOM 809 N N . ASN A 1 105 ? 5.299 -22.519 -20.003 1.00 37.56 105 ASN A N 1
ATOM 810 C CA . ASN A 1 105 ? 4.091 -23.367 -20.100 1.00 37.56 105 ASN A CA 1
ATOM 811 C C . ASN A 1 105 ? 2.867 -22.464 -19.817 1.00 37.56 105 ASN A C 1
ATOM 813 O O . ASN A 1 105 ? 2.740 -21.950 -18.714 1.00 37.56 105 ASN A O 1
ATOM 817 N N . VAL A 1 106 ? 2.114 -21.990 -20.821 1.00 44.06 106 VAL A N 1
ATOM 818 C CA . VAL A 1 106 ? 1.044 -22.663 -21.604 1.00 44.06 106 VAL A CA 1
ATOM 819 C C . VAL A 1 106 ? -0.198 -22.997 -20.767 1.00 44.06 106 VAL A C 1
ATOM 821 O O . VAL A 1 106 ? -0.181 -24.014 -20.093 1.00 44.06 106 VAL A O 1
ATOM 824 N N . VAL A 1 107 ? -1.256 -22.173 -20.894 1.00 38.62 107 VAL A N 1
ATOM 825 C CA . VAL A 1 107 ? -2.710 -22.473 -21.074 1.00 38.62 107 VAL A CA 1
ATOM 826 C C . VAL A 1 107 ? -3.342 -21.118 -21.491 1.00 38.62 107 VAL A C 1
ATOM 828 O O . VAL A 1 107 ? -3.079 -20.126 -20.829 1.00 38.62 107 VAL A O 1
ATOM 831 N N . GLY A 1 108 ? -4.106 -20.885 -22.561 1.00 32.62 108 GLY A N 1
ATOM 832 C CA . GLY A 1 108 ? -4.938 -21.744 -23.393 1.00 32.62 108 GLY A CA 1
ATOM 833 C C . GLY A 1 108 ? -6.382 -21.212 -23.410 1.00 32.62 108 GLY A C 1
ATOM 834 O O . GLY A 1 108 ? -7.213 -21.796 -22.735 1.00 32.62 108 GLY A O 1
ATOM 835 N N . SER A 1 109 ? -6.656 -20.112 -24.132 1.00 33.56 109 SER A N 1
ATOM 836 C CA . SER A 1 109 ? -7.902 -19.837 -24.890 1.00 33.56 109 SER A CA 1
ATOM 837 C C . SER A 1 109 ? -7.890 -18.399 -25.443 1.00 33.56 109 SER A C 1
ATOM 839 O O . SER A 1 109 ? -7.812 -17.443 -24.678 1.00 33.56 109 SER A O 1
ATOM 841 N N . GLU A 1 110 ? -7.917 -18.296 -26.771 1.00 30.06 110 GLU A N 1
ATOM 842 C CA . GLU A 1 110 ? -8.181 -17.138 -27.644 1.00 30.06 110 GLU A CA 1
ATOM 843 C C . GLU A 1 110 ? -8.449 -15.768 -26.982 1.00 30.06 110 GLU A C 1
ATOM 845 O O . GLU A 1 110 ? -9.520 -15.520 -26.434 1.00 30.06 110 GLU A O 1
ATOM 850 N N . MET A 1 111 ? -7.523 -14.815 -27.152 1.00 33.78 111 MET A N 1
ATOM 851 C CA . MET A 1 111 ? -7.868 -13.390 -27.104 1.00 33.78 111 MET A CA 1
ATOM 852 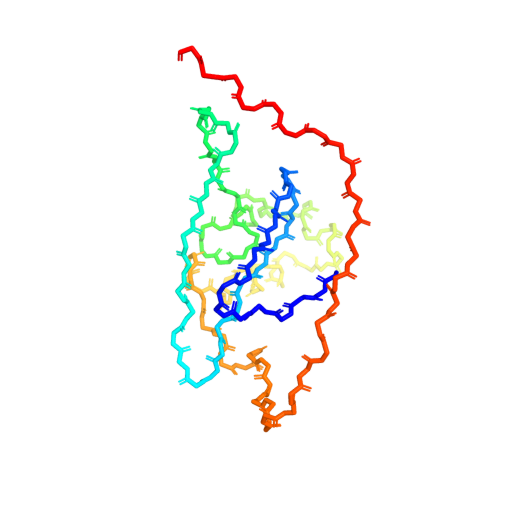C C . MET A 1 111 ? -8.187 -12.916 -28.523 1.00 33.78 111 MET A C 1
ATOM 854 O O . MET A 1 111 ? -7.298 -12.528 -29.278 1.00 33.78 111 MET A O 1
ATOM 858 N N . VAL A 1 112 ? -9.469 -12.961 -28.887 1.00 32.62 112 VAL A N 1
ATOM 859 C CA . VAL A 1 112 ? -9.990 -12.233 -30.049 1.00 32.62 112 VAL A CA 1
ATOM 860 C C . VAL A 1 112 ? -10.081 -10.758 -29.656 1.00 32.62 112 VAL A C 1
ATOM 862 O O . VAL A 1 112 ? -10.990 -10.352 -28.937 1.00 32.62 112 VAL A O 1
ATOM 865 N N . MET A 1 113 ? -9.120 -9.954 -30.107 1.00 35.78 113 MET A N 1
ATOM 866 C CA . MET A 1 113 ? -9.219 -8.494 -30.064 1.00 35.78 113 MET A CA 1
ATOM 867 C C . MET A 1 113 ? -10.024 -8.041 -31.285 1.00 35.78 113 MET A C 1
ATOM 869 O O . MET A 1 113 ? -9.465 -7.792 -32.351 1.00 35.78 113 MET A O 1
ATOM 873 N N . GLY A 1 114 ? -11.349 -8.001 -31.140 1.00 29.56 114 GLY A N 1
ATOM 874 C CA . GLY A 1 114 ? -12.221 -7.299 -32.076 1.00 29.56 114 GLY A CA 1
ATOM 875 C C . GLY A 1 114 ? -12.052 -5.795 -31.878 1.00 29.56 114 GLY A C 1
ATOM 876 O O . GLY A 1 114 ? -12.340 -5.282 -30.798 1.00 29.56 114 GLY A O 1
ATOM 877 N N . PHE A 1 115 ? -11.544 -5.118 -32.901 1.00 36.69 115 PHE A N 1
ATOM 878 C CA . PHE A 1 115 ? -11.583 -3.667 -33.015 1.00 36.69 115 PHE A CA 1
ATOM 879 C C . PHE A 1 115 ? -12.787 -3.322 -33.896 1.00 36.69 115 PHE A C 1
ATOM 881 O O . PHE A 1 115 ? -12.826 -3.767 -35.042 1.00 36.69 115 PHE A O 1
ATOM 888 N N . ASP A 1 116 ? -13.740 -2.569 -33.349 1.00 35.12 116 ASP A N 1
ATOM 889 C CA . ASP A 1 116 ? -14.589 -1.657 -34.130 1.00 35.12 116 ASP A CA 1
ATOM 890 C C . ASP A 1 116 ? -13.993 -0.247 -34.020 1.00 35.12 116 ASP A C 1
ATOM 892 O O . ASP A 1 116 ? -13.530 0.105 -32.903 1.00 35.12 116 ASP A O 1
#

Sequence (116 aa):
MNAKVTEGEVFWIPRYFPFCQIASRTGPFEFFGFTTSARNNRPQFLVGANSLLQTMRGPEMAAAFGVSEDRLNEIIDAQRETTILPSATVAPPDDVAGRGDVIRNVVGSEMVMGFD